Protein AF-A0A0L0B9K8-F1 (afdb_monomer_lite)

Foldseek 3Di:
DADPVLVVQLVVLVVVLVVVVVDDPPDPCVNVVSVVVSVVSNCVSVVVVVVVVVVVVVVVVPPPDPDD

Radius of gyration: 19.22 Å; chains: 1; bounding box: 35×13×66 Å

pLDDT: mean 91.07, std 14.26, range [48.12, 98.81]

Structure (mmCIF, N/CA/C/O backbone):
data_AF-A0A0L0B9K8-F1
#
_entry.id   AF-A0A0L0B9K8-F1
#
loop_
_atom_site.group_PDB
_atom_site.id
_atom_site.type_symbol
_atom_site.label_atom_id
_atom_site.label_alt_id
_atom_site.label_comp_id
_atom_site.label_asym_id
_atom_site.label_entity_id
_atom_site.label_seq_id
_atom_site.pdbx_PDB_ins_code
_atom_site.Cartn_x
_atom_site.Cartn_y
_atom_site.Cartn_z
_atom_site.occupancy
_atom_site.B_iso_or_equiv
_atom_site.auth_seq_id
_atom_site.auth_comp_id
_atom_site.auth_asym_id
_atom_site.auth_atom_id
_atom_site.pdbx_PDB_model_num
ATOM 1 N N . MET A 1 1 ? 8.890 -7.160 -14.560 1.00 87.69 1 MET A N 1
ATOM 2 C CA . MET A 1 1 ? 8.813 -7.471 -13.113 1.00 87.69 1 MET A CA 1
ATOM 3 C C . MET A 1 1 ? 9.184 -6.241 -12.283 1.00 87.69 1 MET A C 1
ATOM 5 O O . MET A 1 1 ? 10.011 -5.451 -12.752 1.00 87.69 1 MET A O 1
ATOM 9 N N . PRO A 1 2 ? 8.570 -6.033 -11.102 1.00 94.31 2 PRO A N 1
ATOM 10 C CA . PRO A 1 2 ? 8.989 -5.007 -10.140 1.00 94.31 2 PRO A CA 1
ATOM 11 C C . PRO A 1 2 ? 10.430 -5.212 -9.669 1.00 94.31 2 PRO A C 1
ATOM 13 O O . PRO A 1 2 ? 10.929 -6.336 -9.695 1.00 94.31 2 PRO A O 1
ATOM 16 N N . THR A 1 3 ? 11.102 -4.138 -9.251 1.00 97.62 3 THR A N 1
ATOM 17 C CA . THR A 1 3 ? 12.397 -4.271 -8.563 1.00 97.62 3 THR A CA 1
ATOM 18 C C . THR A 1 3 ? 12.201 -4.798 -7.140 1.00 97.62 3 THR A C 1
ATOM 20 O O . THR A 1 3 ? 11.085 -4.811 -6.608 1.00 97.62 3 THR A O 1
ATOM 23 N N . GLU A 1 4 ? 13.293 -5.201 -6.492 1.00 97.88 4 GLU A N 1
ATOM 24 C CA . GLU A 1 4 ? 13.265 -5.580 -5.078 1.00 97.88 4 GLU A CA 1
ATOM 25 C C . GLU A 1 4 ? 12.765 -4.423 -4.203 1.00 97.88 4 GLU A C 1
ATOM 27 O O . GLU A 1 4 ? 11.859 -4.609 -3.397 1.00 97.88 4 GLU A O 1
ATOM 32 N N . GLN A 1 5 ? 13.253 -3.200 -4.434 1.00 98.00 5 GLN A N 1
ATOM 33 C CA . GLN A 1 5 ? 12.821 -2.016 -3.687 1.00 98.00 5 GLN A CA 1
ATOM 34 C C . GLN A 1 5 ? 11.330 -1.714 -3.898 1.00 98.00 5 GLN A C 1
ATOM 36 O O . GLN A 1 5 ? 10.633 -1.376 -2.948 1.00 98.00 5 GLN A O 1
ATOM 41 N N . GLU A 1 6 ? 10.811 -1.870 -5.120 1.00 98.25 6 GLU A N 1
ATOM 42 C CA . GLU A 1 6 ? 9.374 -1.709 -5.393 1.00 98.25 6 GLU A CA 1
ATOM 43 C C . GLU A 1 6 ? 8.540 -2.776 -4.673 1.00 98.25 6 GLU A C 1
ATOM 45 O O . GLU A 1 6 ? 7.481 -2.470 -4.126 1.00 98.25 6 GLU A O 1
ATOM 50 N N . THR A 1 7 ? 9.044 -4.009 -4.607 1.00 97.81 7 THR A N 1
ATOM 51 C CA . THR A 1 7 ? 8.408 -5.102 -3.858 1.00 97.81 7 THR A CA 1
ATOM 52 C C . THR A 1 7 ? 8.404 -4.821 -2.354 1.00 97.81 7 THR A C 1
ATOM 54 O O . THR A 1 7 ? 7.389 -5.041 -1.694 1.00 97.81 7 THR A O 1
ATOM 57 N N . VAL A 1 8 ? 9.506 -4.293 -1.810 1.00 98.31 8 VAL A N 1
ATOM 58 C CA . VAL A 1 8 ? 9.608 -3.880 -0.401 1.00 98.31 8 VAL A CA 1
ATOM 59 C C . VAL A 1 8 ? 8.588 -2.791 -0.083 1.00 98.31 8 VAL A C 1
ATOM 61 O O . VAL A 1 8 ? 7.843 -2.931 0.881 1.00 98.31 8 VAL A O 1
ATOM 64 N N . VAL A 1 9 ? 8.478 -1.747 -0.911 1.00 98.44 9 VAL A N 1
ATOM 65 C CA . VAL A 1 9 ? 7.487 -0.680 -0.685 1.00 98.44 9 VAL A CA 1
ATOM 66 C C . VAL A 1 9 ? 6.058 -1.230 -0.731 1.00 98.44 9 VAL A C 1
ATOM 68 O O . VAL A 1 9 ? 5.258 -0.918 0.149 1.00 98.44 9 VAL A O 1
ATOM 71 N N . ALA A 1 10 ? 5.728 -2.084 -1.706 1.00 97.94 10 ALA A N 1
ATOM 72 C CA . ALA A 1 10 ? 4.398 -2.692 -1.795 1.00 97.94 10 ALA A CA 1
ATOM 73 C C . ALA A 1 10 ? 4.047 -3.540 -0.555 1.00 97.94 10 ALA A C 1
ATOM 75 O O . ALA A 1 10 ? 2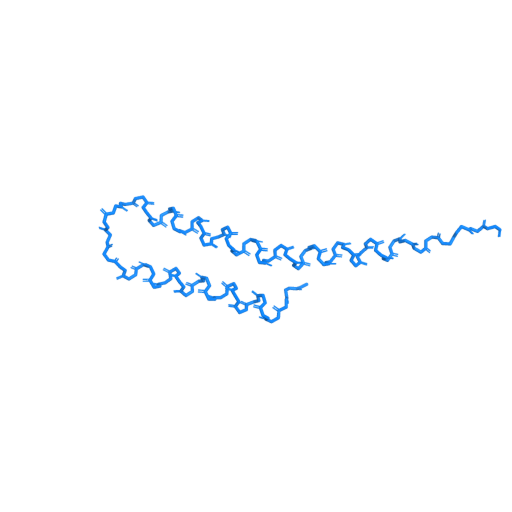.894 -3.534 -0.117 1.00 97.94 10 ALA A O 1
ATOM 76 N N . ARG A 1 11 ? 5.038 -4.228 0.030 1.00 98.19 11 ARG A N 1
ATOM 77 C CA . ARG A 1 11 ? 4.893 -4.984 1.285 1.00 98.19 11 ARG A CA 1
ATOM 78 C C . ARG A 1 11 ? 4.703 -4.079 2.499 1.00 98.19 11 ARG A C 1
ATOM 80 O O . ARG A 1 11 ? 3.770 -4.314 3.259 1.00 98.19 11 ARG A O 1
ATOM 87 N N . LEU A 1 12 ? 5.511 -3.025 2.639 1.00 98.75 12 LEU A N 1
ATOM 88 C CA . LEU A 1 12 ? 5.379 -2.049 3.729 1.00 98.75 12 LEU A CA 1
ATOM 89 C C . LEU A 1 12 ? 3.987 -1.405 3.748 1.00 98.75 12 LEU A C 1
ATOM 91 O O . LEU A 1 12 ? 3.418 -1.197 4.811 1.00 98.75 12 LEU A O 1
ATOM 95 N N . LEU A 1 13 ? 3.389 -1.153 2.581 1.00 98.75 13 LEU A N 1
ATOM 96 C CA . LEU A 1 13 ? 2.006 -0.671 2.493 1.00 98.75 13 LEU A CA 1
ATOM 97 C C . LEU A 1 13 ? 0.990 -1.681 3.065 1.00 98.75 13 LEU A C 1
ATOM 99 O O . LEU A 1 13 ? 0.020 -1.281 3.705 1.00 98.75 13 LEU A O 1
ATOM 103 N N . GLY A 1 14 ? 1.229 -2.984 2.900 1.00 98.50 14 GLY A N 1
ATOM 104 C CA . GLY A 1 14 ? 0.435 -4.027 3.557 1.00 98.50 14 GLY A CA 1
ATOM 105 C C . GLY A 1 14 ? 0.635 -4.062 5.076 1.00 98.50 14 GLY A C 1
ATOM 106 O O . GLY A 1 14 ? -0.318 -4.264 5.822 1.00 98.50 14 GLY A O 1
ATOM 107 N N . GLU A 1 15 ? 1.851 -3.807 5.557 1.00 98.75 15 GLU A N 1
ATOM 108 C CA . GLU A 1 15 ? 2.120 -3.683 6.996 1.00 98.75 15 GLU A CA 1
ATOM 109 C C . GLU A 1 15 ? 1.426 -2.458 7.603 1.00 98.75 15 GLU A C 1
ATOM 111 O O . GLU A 1 15 ? 0.861 -2.555 8.690 1.00 98.75 15 GLU A O 1
ATOM 116 N N . VAL A 1 16 ? 1.381 -1.334 6.878 1.00 98.75 16 VAL A N 1
ATOM 117 C CA . VAL A 1 16 ? 0.618 -0.141 7.278 1.00 98.75 16 VAL A CA 1
ATOM 118 C C . VAL A 1 16 ? -0.876 -0.454 7.386 1.00 98.75 16 VAL A C 1
ATOM 120 O O . VAL A 1 16 ? -1.509 -0.037 8.353 1.00 98.75 16 VAL A O 1
ATOM 123 N N . TRP A 1 17 ? -1.439 -1.223 6.448 1.00 98.62 17 TRP A N 1
ATOM 124 C CA . TRP A 1 17 ? -2.823 -1.700 6.551 1.00 98.62 17 TRP A CA 1
ATOM 125 C C . TRP A 1 17 ? -3.055 -2.541 7.812 1.00 98.62 17 TRP A C 1
ATOM 127 O O . TRP A 1 17 ? -3.996 -2.285 8.561 1.00 98.62 17 TRP A O 1
ATOM 137 N N . ASN A 1 18 ? -2.166 -3.496 8.093 1.00 98.50 18 ASN A N 1
ATOM 138 C CA . ASN A 1 18 ? -2.270 -4.332 9.290 1.0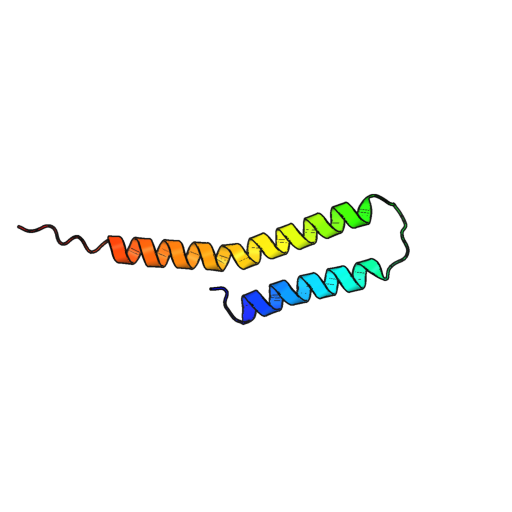0 98.50 18 ASN A CA 1
ATOM 139 C C . ASN A 1 18 ? -2.178 -3.505 10.580 1.00 98.50 18 ASN A C 1
ATOM 141 O O . ASN A 1 18 ? -2.926 -3.754 11.522 1.00 98.50 18 ASN A O 1
ATOM 145 N N . ALA A 1 19 ? -1.285 -2.513 10.620 1.00 98.56 19 ALA A N 1
ATOM 146 C CA . ALA A 1 19 ? -1.165 -1.601 11.752 1.00 98.56 19 ALA A CA 1
ATOM 147 C C . ALA A 1 19 ? -2.428 -0.744 11.929 1.00 98.56 19 ALA A C 1
ATOM 149 O O . ALA A 1 19 ? -2.881 -0.551 13.054 1.00 98.56 19 ALA A O 1
ATOM 150 N N . TYR A 1 20 ? -3.024 -0.273 10.829 1.00 98.38 20 TYR A N 1
ATOM 151 C CA . TYR A 1 20 ? -4.259 0.507 10.857 1.00 98.38 20 TYR A CA 1
ATOM 152 C C . TYR A 1 20 ? -5.445 -0.301 11.407 1.00 98.38 20 TYR A C 1
ATOM 154 O O . TYR A 1 20 ? -6.195 0.202 12.237 1.00 98.38 20 TYR A O 1
ATOM 162 N N . LEU A 1 21 ? -5.577 -1.577 11.027 1.00 97.69 21 LEU A N 1
ATOM 163 C CA . LEU A 1 21 ? -6.634 -2.461 11.537 1.00 97.69 21 LEU A CA 1
ATOM 164 C C . LEU A 1 21 ? -6.565 -2.732 13.050 1.00 97.69 21 LEU A C 1
ATOM 166 O O . LEU A 1 21 ? -7.552 -3.188 13.626 1.00 97.69 21 LEU A O 1
ATOM 170 N N . ALA A 1 22 ? -5.424 -2.481 13.693 1.00 98.12 22 ALA A N 1
ATOM 171 C CA . ALA A 1 22 ? -5.274 -2.619 15.140 1.00 98.12 22 ALA A CA 1
ATOM 172 C C . ALA A 1 22 ? -5.768 -1.388 15.924 1.00 98.12 22 ALA A C 1
ATOM 174 O O . ALA A 1 22 ? -5.831 -1.433 17.154 1.00 98.12 22 ALA A O 1
ATOM 175 N N . LEU A 1 23 ? -6.091 -0.287 15.238 1.00 97.81 23 LEU A N 1
ATOM 176 C CA . LEU A 1 23 ? -6.619 0.922 15.864 1.00 97.81 23 LEU A CA 1
ATOM 177 C C . LEU A 1 23 ? -8.106 0.749 16.231 1.00 97.81 23 LEU A C 1
ATOM 179 O O . LEU A 1 23 ? -8.822 -0.007 15.568 1.00 97.81 23 LEU A O 1
ATOM 183 N N . PRO A 1 24 ? -8.603 1.457 17.264 1.00 97.88 24 PRO A N 1
ATOM 184 C CA . PRO A 1 24 ? -10.036 1.562 17.512 1.00 97.88 24 PRO A CA 1
ATOM 185 C C . PRO A 1 24 ? -10.773 2.110 16.287 1.00 97.88 24 PRO A C 1
ATOM 187 O O . PRO A 1 24 ? -10.281 3.002 15.598 1.00 97.88 24 PRO A O 1
ATOM 190 N N . VAL A 1 25 ? -11.965 1.579 16.024 1.00 97.06 25 VAL A N 1
ATOM 191 C CA . VAL A 1 25 ? -12.818 2.070 14.938 1.00 97.06 25 VAL A CA 1
ATOM 192 C C . VAL A 1 25 ? -13.579 3.296 15.427 1.00 97.06 25 VAL A C 1
ATOM 194 O O . VAL A 1 25 ? -14.502 3.158 16.227 1.00 97.06 25 VAL A O 1
ATOM 197 N N . GLU A 1 26 ? -13.211 4.471 14.919 1.00 97.56 26 GLU A N 1
ATOM 198 C CA . GLU A 1 26 ? -13.920 5.727 15.191 1.00 97.56 26 GLU A CA 1
ATOM 199 C C . GLU A 1 26 ? -15.097 5.916 14.220 1.00 97.56 26 GLU A C 1
ATOM 201 O O . GLU A 1 26 ? -16.194 6.292 14.638 1.00 97.56 26 GLU A O 1
ATOM 206 N N . HIS A 1 27 ? -14.918 5.580 12.932 1.00 96.50 27 HIS A N 1
ATOM 207 C CA . HIS A 1 27 ? -16.001 5.608 11.950 1.00 96.50 27 HIS A CA 1
ATOM 208 C C . HIS A 1 27 ? -15.976 4.399 10.982 1.00 96.50 27 HIS A C 1
ATOM 210 O O . HIS A 1 27 ? -14.947 4.112 10.368 1.00 96.50 27 HIS A O 1
ATOM 216 N N . PRO A 1 28 ? -17.109 3.689 10.765 1.00 91.56 28 PRO A N 1
ATOM 217 C CA . PRO A 1 28 ? -17.138 2.444 9.982 1.00 91.56 28 PRO A CA 1
ATOM 218 C C . PRO A 1 28 ? -16.640 2.548 8.533 1.00 91.56 28 PRO A C 1
ATOM 220 O O . PRO A 1 28 ? -16.208 1.548 7.964 1.00 91.56 28 PRO A O 1
ATOM 223 N N . MET A 1 29 ? -16.708 3.733 7.916 1.00 97.94 29 MET A N 1
ATOM 224 C CA . MET A 1 29 ? -16.257 3.921 6.529 1.00 97.94 29 MET A CA 1
ATOM 225 C C . MET A 1 29 ? -14.738 4.073 6.394 1.00 97.94 29 MET A C 1
ATOM 227 O O . MET A 1 29 ? -14.204 3.815 5.315 1.00 97.94 29 MET A O 1
ATOM 231 N N . GLU A 1 30 ? -14.028 4.436 7.465 1.00 97.38 30 GLU A N 1
ATOM 232 C CA . GLU A 1 30 ? -12.606 4.789 7.374 1.00 97.38 30 GLU A CA 1
ATOM 233 C C . GLU A 1 30 ? -11.740 3.594 6.958 1.00 97.38 30 GLU A C 1
ATOM 235 O O . GLU A 1 30 ? -10.781 3.759 6.211 1.00 97.38 30 GLU A O 1
ATOM 240 N N . GLN A 1 31 ? -12.107 2.366 7.344 1.00 97.62 31 GLN A N 1
ATOM 241 C CA . GLN A 1 31 ? -11.389 1.163 6.907 1.00 97.62 31 GLN A CA 1
ATOM 242 C C . GLN A 1 31 ? -11.430 0.973 5.389 1.00 97.62 31 GLN A C 1
ATOM 244 O O . GLN A 1 31 ? -10.414 0.628 4.784 1.00 97.62 31 GLN A O 1
ATOM 249 N N . ALA A 1 32 ? -12.587 1.206 4.765 1.00 98.06 32 ALA A N 1
ATOM 250 C CA . ALA A 1 32 ? -12.729 1.087 3.319 1.00 98.06 32 ALA A CA 1
ATOM 251 C C . ALA A 1 32 ? -11.940 2.190 2.598 1.00 98.06 32 ALA A C 1
ATOM 253 O O . ALA A 1 32 ? -11.244 1.917 1.619 1.00 98.06 32 ALA A O 1
ATOM 254 N N . GLU A 1 33 ? -12.000 3.418 3.114 1.00 98.44 33 GLU A N 1
ATOM 255 C CA . GLU A 1 33 ? -11.256 4.564 2.586 1.00 98.44 33 GLU A CA 1
ATOM 256 C C . GLU A 1 33 ? -9.739 4.356 2.696 1.00 98.44 33 GLU A C 1
ATOM 258 O O . GLU A 1 33 ? -9.006 4.550 1.722 1.00 98.44 33 GLU A O 1
ATOM 263 N N . PHE A 1 34 ? -9.265 3.879 3.848 1.00 98.50 34 PHE A N 1
ATOM 264 C CA . PHE A 1 34 ? -7.852 3.607 4.086 1.00 98.50 34 PHE A CA 1
ATOM 265 C C . PHE A 1 34 ? -7.348 2.437 3.231 1.00 98.50 34 PHE A C 1
ATOM 267 O O . PHE A 1 34 ? -6.291 2.537 2.607 1.00 98.50 34 PHE A O 1
ATOM 274 N N . CYS A 1 35 ? -8.126 1.355 3.112 1.00 98.38 35 CYS A N 1
ATOM 275 C CA . CYS A 1 35 ? -7.819 0.239 2.215 1.00 98.38 35 CYS A CA 1
ATOM 276 C C . CYS A 1 35 ? -7.690 0.705 0.754 1.00 98.38 35 CYS A C 1
ATOM 278 O O . CYS A 1 35 ? -6.712 0.377 0.076 1.00 98.38 35 CYS A O 1
ATOM 280 N N . ALA A 1 36 ? -8.621 1.538 0.277 1.00 98.62 36 ALA A N 1
ATOM 281 C CA . ALA A 1 36 ? -8.562 2.103 -1.069 1.00 98.62 36 ALA A CA 1
ATOM 282 C C . ALA A 1 36 ? -7.312 2.978 -1.282 1.00 98.62 36 ALA A C 1
ATOM 284 O O . ALA A 1 36 ? -6.682 2.910 -2.341 1.00 98.62 36 ALA A O 1
ATOM 285 N N . ALA A 1 37 ? -6.911 3.762 -0.276 1.00 98.69 37 ALA A N 1
ATOM 286 C CA . ALA A 1 37 ? -5.682 4.551 -0.324 1.00 98.69 37 ALA A CA 1
ATOM 287 C C . ALA A 1 37 ? -4.424 3.665 -0.404 1.00 98.69 37 ALA A C 1
ATOM 289 O O . ALA A 1 37 ? -3.539 3.930 -1.223 1.00 98.69 37 ALA A O 1
ATOM 290 N N . ILE A 1 38 ? -4.362 2.581 0.378 1.00 98.75 38 ILE A N 1
ATOM 291 C CA . ILE A 1 38 ? -3.270 1.596 0.327 1.00 98.75 38 ILE A CA 1
ATOM 292 C C . ILE A 1 38 ? -3.171 0.951 -1.058 1.00 98.75 38 ILE A C 1
ATOM 294 O O . ILE A 1 38 ? -2.082 0.939 -1.640 1.00 98.75 38 ILE A O 1
ATOM 298 N N . HIS A 1 39 ? -4.291 0.492 -1.625 1.00 98.69 39 HIS A N 1
ATOM 299 C CA . HIS A 1 39 ? -4.309 -0.073 -2.977 1.00 98.69 39 HIS A CA 1
ATOM 300 C C . HIS A 1 39 ? -3.836 0.939 -4.020 1.00 98.69 39 HIS A C 1
ATOM 302 O O . HIS A 1 39 ? -2.996 0.614 -4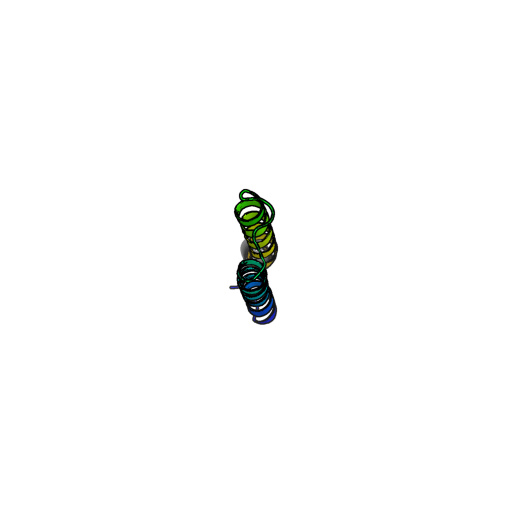.855 1.00 98.69 39 HIS A O 1
ATOM 308 N N . ARG A 1 40 ? -4.270 2.202 -3.924 1.00 98.81 40 ARG A N 1
ATOM 309 C CA . ARG A 1 40 ? -3.808 3.250 -4.841 1.00 98.81 40 ARG A CA 1
ATOM 310 C C . ARG A 1 40 ? -2.295 3.459 -4.766 1.00 98.81 40 ARG A C 1
ATOM 312 O O . ARG A 1 40 ? -1.646 3.632 -5.798 1.00 98.81 40 ARG A O 1
ATOM 319 N N . CYS A 1 41 ? -1.716 3.427 -3.568 1.00 98.69 41 CYS A N 1
ATOM 320 C CA . CYS A 1 41 ? -0.267 3.494 -3.389 1.00 98.69 41 CYS A CA 1
ATOM 321 C C . CYS A 1 41 ? 0.444 2.276 -4.001 1.00 98.69 41 CYS A C 1
ATOM 323 O O . CYS A 1 41 ? 1.450 2.441 -4.695 1.00 98.69 41 CYS A O 1
ATOM 325 N N . GLN A 1 42 ? -0.083 1.067 -3.798 1.00 98.44 42 GLN A N 1
ATOM 326 C CA . GLN A 1 42 ? 0.469 -0.156 -4.387 1.00 98.44 42 GLN A CA 1
ATOM 327 C C . GLN A 1 42 ? 0.406 -0.121 -5.921 1.00 98.44 42 GLN A C 1
ATOM 329 O O . GLN A 1 42 ? 1.415 -0.404 -6.569 1.00 98.44 42 GLN A O 1
ATOM 334 N N . ASP A 1 43 ? -0.708 0.324 -6.504 1.00 98.31 43 ASP A N 1
ATOM 335 C CA . ASP A 1 43 ? -0.867 0.499 -7.951 1.00 98.31 43 ASP A CA 1
ATOM 336 C C . ASP A 1 43 ? 0.185 1.455 -8.522 1.00 98.31 43 ASP A C 1
ATOM 338 O O . ASP A 1 43 ? 0.831 1.152 -9.527 1.00 98.31 43 ASP A O 1
ATOM 342 N N . ILE A 1 44 ? 0.418 2.597 -7.861 1.00 98.31 44 ILE A N 1
ATOM 343 C CA . ILE A 1 44 ? 1.434 3.577 -8.278 1.00 98.31 44 ILE A CA 1
ATOM 344 C C . ILE A 1 44 ? 2.828 2.939 -8.324 1.00 98.31 44 ILE A C 1
ATOM 346 O O . ILE A 1 44 ? 3.576 3.167 -9.285 1.00 98.31 44 ILE A O 1
ATOM 350 N N . VAL A 1 45 ? 3.176 2.146 -7.307 1.00 97.94 45 VAL A N 1
ATOM 351 C CA . VAL A 1 45 ? 4.474 1.465 -7.202 1.00 97.94 45 VAL A CA 1
ATOM 352 C C . VAL A 1 45 ? 4.603 0.386 -8.274 1.00 97.94 45 VAL A C 1
ATOM 354 O O . VAL A 1 45 ? 5.572 0.392 -9.034 1.00 97.94 45 VAL A O 1
ATOM 357 N N . LEU A 1 46 ? 3.617 -0.502 -8.399 1.00 95.44 46 LEU 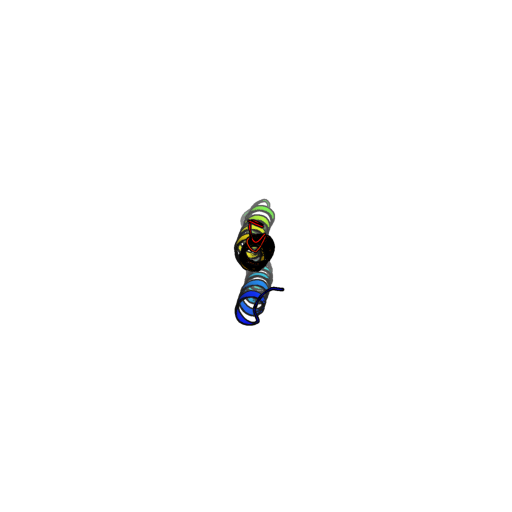A N 1
ATOM 358 C CA . LEU A 1 46 ? 3.669 -1.630 -9.330 1.00 95.44 46 LEU A CA 1
ATOM 359 C C . LEU A 1 46 ? 3.609 -1.180 -10.795 1.00 95.44 46 LEU A C 1
ATOM 361 O O . LEU A 1 46 ? 4.321 -1.740 -11.639 1.00 95.44 46 LEU A O 1
ATOM 365 N N . ALA A 1 47 ? 2.872 -0.108 -11.100 1.00 97.25 47 ALA A N 1
ATOM 366 C CA . ALA A 1 47 ? 2.797 0.476 -12.439 1.00 97.25 47 ALA A CA 1
ATOM 367 C C . ALA A 1 47 ? 4.158 0.958 -12.968 1.00 97.25 47 ALA A C 1
ATOM 369 O O . ALA A 1 47 ? 4.356 1.046 -14.182 1.00 97.25 47 ALA A O 1
ATOM 370 N N . ARG A 1 48 ? 5.133 1.241 -12.091 1.00 97.69 48 ARG A N 1
ATOM 371 C CA . ARG A 1 48 ? 6.507 1.580 -12.506 1.00 97.69 48 ARG A CA 1
ATOM 372 C C . ARG A 1 48 ? 7.141 0.455 -13.315 1.00 97.69 48 ARG A C 1
ATOM 374 O O . ARG A 1 48 ? 7.812 0.724 -14.310 1.00 97.69 48 ARG A O 1
ATOM 381 N N . SER A 1 49 ? 6.901 -0.790 -12.913 1.00 95.50 49 SER A N 1
ATOM 382 C CA . SER A 1 49 ? 7.417 -1.961 -13.616 1.00 95.50 49 SER A CA 1
ATOM 383 C C . SER A 1 49 ? 6.78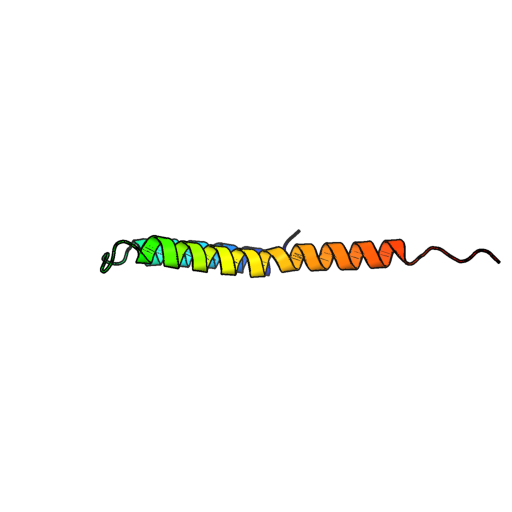8 -2.135 -14.997 1.00 95.50 49 SER A C 1
ATOM 385 O O . SER A 1 49 ? 7.505 -2.427 -15.951 1.00 95.50 49 SER A O 1
ATOM 387 N N . GLY A 1 50 ? 5.487 -1.853 -15.120 1.00 93.94 50 GLY A N 1
ATOM 388 C CA . GLY A 1 50 ? 4.780 -1.831 -16.400 1.00 93.94 50 GLY A CA 1
ATOM 389 C C . GLY A 1 50 ? 5.318 -0.748 -17.333 1.00 93.94 50 GLY A C 1
ATOM 390 O O . GLY A 1 50 ? 5.660 -1.039 -18.473 1.00 93.94 50 GLY A O 1
ATOM 391 N N . ARG A 1 51 ? 5.506 0.483 -16.833 1.00 96.19 51 ARG A N 1
ATOM 392 C CA . ARG A 1 51 ? 6.103 1.575 -17.626 1.00 96.19 51 ARG A CA 1
ATOM 393 C C . ARG A 1 51 ? 7.515 1.250 -18.112 1.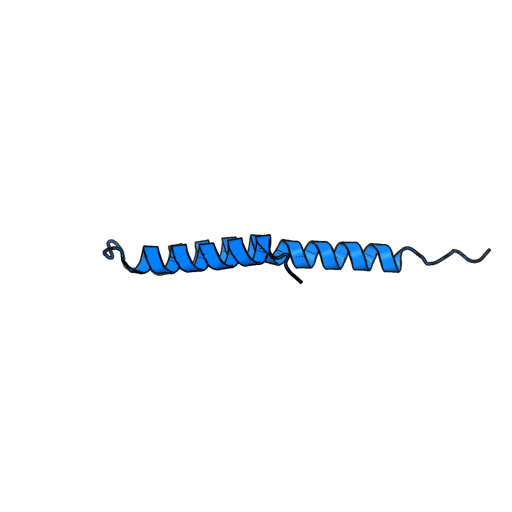00 96.19 51 ARG A C 1
ATOM 395 O O . ARG A 1 51 ? 7.853 1.599 -19.237 1.00 96.19 51 ARG A O 1
ATOM 402 N N . ARG A 1 52 ? 8.339 0.582 -17.290 1.00 95.94 52 ARG A N 1
ATOM 403 C CA . ARG A 1 52 ? 9.658 0.103 -17.740 1.00 95.94 52 ARG A CA 1
ATOM 404 C C . ARG A 1 52 ? 9.521 -0.912 -18.873 1.00 95.94 52 ARG A C 1
ATOM 406 O O . ARG A 1 52 ? 10.148 -0.719 -19.901 1.00 95.94 52 ARG A O 1
ATOM 413 N N . ALA A 1 53 ? 8.669 -1.923 -18.709 1.00 93.62 53 ALA A N 1
ATOM 414 C CA . ALA A 1 53 ? 8.470 -2.957 -19.723 1.00 93.62 53 ALA A CA 1
ATOM 415 C C . ALA A 1 53 ? 7.956 -2.394 -21.060 1.00 93.62 53 ALA A C 1
ATOM 417 O O . ALA A 1 53 ? 8.412 -2.830 -22.113 1.00 93.62 53 ALA A O 1
ATOM 418 N N . LEU A 1 54 ? 7.051 -1.409 -21.021 1.00 94.00 54 LEU A N 1
ATOM 419 C CA . LEU A 1 54 ? 6.572 -0.720 -22.222 1.00 94.00 54 LEU A CA 1
ATOM 420 C C . LEU A 1 54 ? 7.703 0.022 -22.933 1.00 94.00 54 LEU A C 1
ATOM 422 O O . LEU A 1 54 ? 7.926 -0.227 -24.110 1.00 94.00 54 LEU A O 1
ATOM 426 N N . ARG A 1 55 ? 8.473 0.847 -22.212 1.00 92.81 55 ARG A N 1
ATOM 427 C CA . ARG A 1 55 ? 9.625 1.562 -22.783 1.00 92.81 55 ARG A CA 1
ATOM 428 C C . ARG A 1 55 ? 10.644 0.600 -23.401 1.00 92.81 55 ARG A C 1
ATOM 430 O O . ARG A 1 55 ? 11.158 0.860 -24.483 1.00 92.81 55 ARG A O 1
ATOM 437 N N . ASP A 1 56 ? 10.944 -0.499 -22.713 1.00 90.06 56 ASP A N 1
ATOM 438 C CA . ASP A 1 56 ? 11.917 -1.483 -23.193 1.00 90.06 56 ASP A CA 1
ATOM 439 C C . ASP A 1 56 ? 11.379 -2.221 -24.441 1.00 90.06 56 ASP A C 1
ATOM 441 O O . ASP A 1 56 ? 12.140 -2.536 -25.354 1.00 90.06 56 ASP A O 1
ATOM 445 N N . SER A 1 57 ? 10.057 -2.421 -24.527 1.00 88.06 57 SER A N 1
ATOM 446 C CA . SER A 1 57 ? 9.392 -2.975 -25.715 1.00 88.06 57 SER A CA 1
ATOM 447 C C . SER A 1 57 ? 9.390 -1.989 -26.886 1.00 88.06 57 SER A C 1
ATOM 449 O O . SER A 1 57 ? 9.691 -2.386 -28.005 1.00 88.06 57 SER A O 1
ATOM 451 N N . GLU A 1 58 ? 9.094 -0.709 -26.656 1.00 83.06 58 GLU A N 1
ATOM 452 C CA . GLU A 1 58 ? 9.135 0.342 -27.685 1.00 83.06 58 GLU A CA 1
ATOM 453 C C . GLU A 1 58 ? 10.545 0.508 -28.265 1.00 83.06 58 GLU A C 1
ATOM 455 O O . GLU A 1 58 ? 10.707 0.578 -29.482 1.00 83.06 58 GLU A O 1
ATOM 460 N N . ALA A 1 59 ? 11.576 0.478 -27.414 1.00 73.69 59 ALA A N 1
ATOM 461 C CA . ALA A 1 59 ? 12.969 0.512 -27.852 1.00 73.69 59 ALA A CA 1
ATOM 462 C C . ALA A 1 59 ? 13.329 -0.681 -28.756 1.00 73.69 59 ALA A C 1
ATOM 464 O O . ALA A 1 59 ? 14.061 -0.510 -29.728 1.00 73.69 59 ALA A O 1
ATOM 465 N N . ALA A 1 60 ? 12.784 -1.870 -28.478 1.00 67.56 60 ALA A N 1
ATOM 466 C CA . ALA A 1 60 ? 12.998 -3.065 -29.295 1.00 67.56 60 ALA A CA 1
ATOM 467 C C . ALA A 1 60 ? 12.260 -3.029 -30.650 1.00 67.56 60 ALA A C 1
ATOM 469 O O . ALA A 1 60 ? 12.708 -3.663 -31.600 1.00 67.56 60 ALA A O 1
ATOM 470 N N . HIS A 1 61 ? 11.152 -2.286 -30.763 1.00 62.00 61 HIS A N 1
ATOM 471 C CA . HIS A 1 61 ? 10.420 -2.113 -32.028 1.00 62.00 61 HIS A CA 1
ATOM 472 C C . HIS A 1 61 ? 10.973 -0.965 -32.897 1.00 62.00 61 HIS A C 1
ATOM 474 O O . HIS A 1 61 ? 10.615 -0.861 -34.067 1.00 62.00 61 HIS A O 1
ATOM 480 N N . GLY A 1 62 ? 11.863 -0.123 -32.359 1.00 58.94 62 GLY A N 1
ATOM 481 C CA . GLY A 1 62 ? 12.504 0.987 -33.076 1.00 58.94 62 GLY A CA 1
ATOM 482 C C . GLY A 1 62 ? 13.661 0.599 -34.009 1.00 58.94 62 GLY A C 1
ATOM 483 O O . GLY A 1 62 ? 14.306 1.492 -34.548 1.00 58.94 62 GLY A O 1
ATOM 484 N N . THR A 1 63 ? 13.955 -0.693 -34.204 1.00 53.56 63 THR A N 1
ATOM 485 C CA . THR A 1 63 ? 15.051 -1.187 -35.071 1.00 53.56 63 THR A CA 1
ATOM 486 C C . THR A 1 63 ? 14.562 -1.715 -36.425 1.00 53.56 63 THR A C 1
ATOM 488 O O . THR A 1 63 ? 15.175 -2.613 -36.997 1.00 53.56 63 THR A O 1
ATOM 491 N N . ILE A 1 64 ? 13.465 -1.179 -36.971 1.00 59.38 64 ILE A N 1
ATOM 492 C CA . ILE A 1 64 ? 13.203 -1.368 -38.404 1.00 59.38 64 ILE A CA 1
ATOM 493 C C . ILE A 1 64 ? 14.217 -0.488 -39.136 1.00 59.38 64 ILE A C 1
ATOM 495 O O . ILE A 1 64 ? 13.991 0.704 -39.333 1.00 59.38 64 ILE A O 1
ATOM 499 N N . GLU A 1 65 ? 15.376 -1.070 -39.449 1.00 53.62 65 GLU A N 1
ATOM 500 C CA . GLU A 1 65 ? 16.268 -0.546 -40.475 1.00 53.62 65 GLU A CA 1
ATOM 501 C C . GLU A 1 65 ? 15.426 -0.317 -41.732 1.00 53.62 65 GLU A C 1
ATOM 503 O O . GLU A 1 65 ? 14.790 -1.243 -42.234 1.00 53.62 65 GLU A O 1
ATOM 508 N N . ASP A 1 66 ? 15.375 0.935 -42.180 1.00 53.69 66 ASP A N 1
ATOM 509 C CA . ASP A 1 66 ? 14.842 1.314 -43.482 1.00 53.69 66 ASP A CA 1
ATOM 510 C C . ASP A 1 66 ? 15.775 0.700 -44.538 1.00 53.69 66 ASP A C 1
ATOM 512 O O . ASP A 1 66 ? 16.940 1.112 -44.616 1.00 53.69 66 ASP A O 1
ATOM 516 N N . PRO A 1 67 ? 15.355 -0.331 -45.294 1.00 50.94 67 PRO A N 1
ATOM 517 C CA . PRO A 1 67 ? 16.208 -0.888 -46.320 1.00 50.94 67 PRO A CA 1
ATOM 518 C C . PRO A 1 67 ? 16.165 0.062 -47.519 1.00 50.94 67 PRO A C 1
ATOM 520 O O . PRO A 1 67 ? 15.201 0.069 -48.287 1.00 50.94 67 PRO A O 1
ATOM 523 N N . CYS A 1 68 ? 17.219 0.868 -47.650 1.00 48.12 68 CYS A N 1
ATOM 524 C CA . CYS A 1 68 ? 17.667 1.369 -48.948 1.00 48.12 68 CYS A CA 1
ATOM 525 C C . CYS A 1 68 ? 18.201 0.193 -49.776 1.00 48.12 68 CYS A C 1
ATOM 527 O O . CYS A 1 68 ? 19.034 -0.569 -49.228 1.00 48.12 68 CYS A O 1
#

Secondary structure (DSSP, 8-state):
---HHHHHHHHHHHHHHHHHHTS--S-TTHHHHHHHHHHHHHHHHHHHHHHHHHHHHHHHHT------

Sequence (68 aa):
MPTEQETVVARLLGEVWNAYLALPVEHPMEQAEFCAAIHRCQDIVLARSGRRALRDSEAAHGTIEDPC